Protein AF-A0A353ERY5-F1 (afdb_monomer_lite)

Sequence (64 aa):
MQSNIRRKNFYLNQAKLDRAQKILGVATATEAIDKALDLVAFQKEALQSLRKVKGKGKGHVTSL

Radius of gyration: 19.25 Å; chains: 1; bounding box: 43×36×46 Å

pLDDT: mean 86.62, std 16.34, range [44.16, 98.31]

Secondary structure (DSSP, 8-state):
-------------HHHHHHHHHHHT-SSHHHHHHHHHHHHHHHHHHHHHHHHHHHHTTSS----

Foldseek 3Di:
DDDPDDDDDDDDDVVVQVVLCVVVVHDDSVVSVVVVVVVVVVVVVVVVVVVVVVVVVVPPPDDD

Structure (mmCIF, N/CA/C/O backbone):
data_AF-A0A353ERY5-F1
#
_entry.id   AF-A0A353ERY5-F1
#
loop_
_atom_site.gr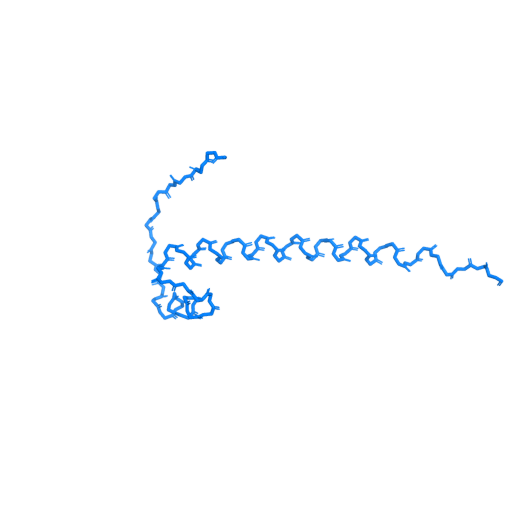oup_PDB
_atom_site.id
_atom_site.type_symbol
_atom_site.label_atom_id
_atom_site.label_alt_id
_atom_site.label_comp_id
_atom_site.label_asym_id
_atom_site.label_entity_id
_atom_site.label_seq_id
_atom_site.pdbx_PDB_ins_code
_atom_site.Cartn_x
_atom_site.Cartn_y
_atom_site.Cartn_z
_atom_site.occupancy
_atom_site.B_iso_or_equiv
_atom_site.auth_seq_id
_atom_site.auth_comp_id
_atom_site.auth_asym_id
_atom_site.auth_atom_id
_atom_site.pdbx_PDB_model_num
ATOM 1 N N . MET A 1 1 ? 18.186 3.654 9.481 1.00 46.62 1 MET A N 1
ATOM 2 C CA . MET A 1 1 ? 17.993 4.802 8.566 1.00 46.62 1 MET A CA 1
ATOM 3 C C . MET A 1 1 ? 17.006 5.745 9.228 1.00 46.62 1 MET A C 1
ATOM 5 O O . MET A 1 1 ? 15.971 5.270 9.671 1.00 46.62 1 MET A O 1
ATOM 9 N N . GLN A 1 2 ? 17.331 7.028 9.390 1.00 51.06 2 GLN A N 1
ATOM 10 C CA . GLN A 1 2 ? 16.374 7.991 9.946 1.00 51.06 2 GLN A CA 1
ATOM 11 C C . GLN A 1 2 ? 15.231 8.185 8.946 1.00 51.06 2 GLN A C 1
ATOM 13 O O .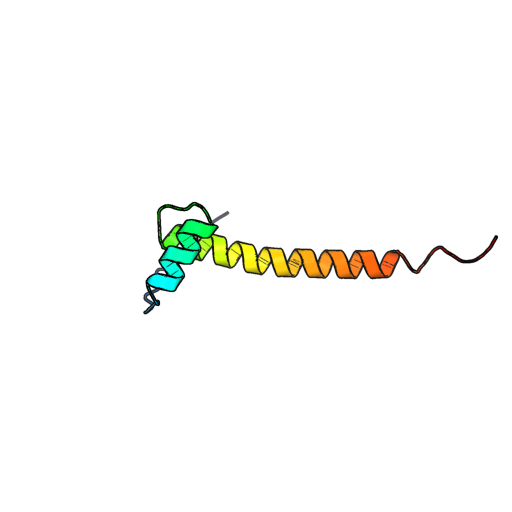 GLN A 1 2 ? 15.461 8.609 7.815 1.00 51.06 2 GLN A O 1
ATOM 18 N N . SER A 1 3 ? 14.010 7.842 9.343 1.00 73.69 3 SER A N 1
ATOM 19 C CA . SER A 1 3 ? 12.816 8.080 8.543 1.00 73.69 3 SER A CA 1
ATOM 20 C C . SER A 1 3 ? 12.455 9.568 8.626 1.00 73.69 3 SER A C 1
ATOM 22 O O . SER A 1 3 ? 12.170 10.104 9.696 1.00 73.69 3 SER A O 1
ATOM 24 N N . ASN A 1 4 ? 12.498 10.276 7.492 1.00 88.50 4 ASN A N 1
ATOM 25 C CA . ASN A 1 4 ? 12.086 11.682 7.404 1.00 88.50 4 ASN A CA 1
ATOM 26 C C . ASN A 1 4 ? 10.552 11.765 7.346 1.00 88.50 4 ASN A C 1
ATOM 28 O O . ASN A 1 4 ? 9.962 12.091 6.315 1.00 88.50 4 ASN A O 1
ATOM 32 N N . ILE A 1 5 ? 9.898 11.396 8.450 1.00 87.31 5 ILE A N 1
ATOM 33 C CA . ILE A 1 5 ? 8.440 11.390 8.555 1.00 87.31 5 ILE A CA 1
ATOM 34 C C . ILE A 1 5 ? 7.965 12.822 8.775 1.00 87.31 5 ILE A C 1
ATOM 36 O O . ILE A 1 5 ? 8.297 13.470 9.766 1.00 87.31 5 ILE A O 1
ATOM 40 N N . ARG A 1 6 ? 7.144 13.318 7.849 1.00 92.31 6 ARG A N 1
ATOM 41 C CA . ARG A 1 6 ? 6.472 14.613 7.969 1.00 92.31 6 ARG A CA 1
ATOM 42 C C . ARG A 1 6 ? 4.975 14.415 7.831 1.00 92.31 6 ARG A C 1
ATOM 44 O O . ARG A 1 6 ? 4.521 13.843 6.843 1.00 92.31 6 ARG A O 1
ATOM 51 N N . ARG A 1 7 ? 4.201 14.944 8.782 1.00 92.19 7 ARG A N 1
ATOM 52 C CA . ARG A 1 7 ? 2.738 14.946 8.684 1.00 92.19 7 ARG A CA 1
ATOM 53 C C . ARG A 1 7 ? 2.305 15.744 7.456 1.00 92.19 7 ARG A C 1
ATOM 55 O O . ARG A 1 7 ? 2.754 16.871 7.240 1.00 92.19 7 ARG A O 1
ATOM 62 N N . LYS A 1 8 ? 1.396 15.167 6.680 1.00 90.62 8 LYS A N 1
ATOM 63 C CA . LYS A 1 8 ? 0.705 15.831 5.579 1.00 90.62 8 LYS A CA 1
ATOM 64 C C . LYS A 1 8 ? -0.799 15.737 5.808 1.00 90.62 8 LYS A C 1
ATOM 66 O O . LYS A 1 8 ? -1.270 14.732 6.329 1.00 90.62 8 LYS A O 1
ATOM 71 N N . ASN A 1 9 ? -1.533 16.778 5.431 1.00 93.38 9 ASN A N 1
ATOM 72 C CA . ASN A 1 9 ? -2.992 16.775 5.442 1.00 93.38 9 ASN A CA 1
ATOM 73 C C . ASN A 1 9 ? -3.464 16.877 3.988 1.00 93.38 9 ASN A C 1
ATOM 75 O O . ASN A 1 9 ? -3.067 17.804 3.284 1.00 93.38 9 ASN A O 1
ATOM 79 N N . PHE A 1 10 ? -4.279 15.922 3.544 1.00 90.19 10 PHE A N 1
ATOM 80 C CA . PHE A 1 10 ? -4.801 15.853 2.181 1.00 90.19 10 PHE A CA 1
ATOM 81 C C . PHE A 1 10 ? -6.275 15.461 2.207 1.00 90.19 10 PHE A C 1
ATOM 83 O O . PHE A 1 10 ? -6.687 14.655 3.041 1.00 90.19 10 PHE A O 1
ATOM 90 N N . TYR A 1 11 ? -7.045 15.971 1.249 1.00 95.25 11 TYR A N 1
ATOM 91 C CA . TYR A 1 11 ? -8.354 15.416 0.931 1.00 95.25 11 TYR A CA 1
ATOM 92 C C . TYR A 1 11 ? -8.163 14.252 -0.039 1.00 95.25 11 TYR A C 1
ATOM 94 O O . TYR A 1 11 ? -7.610 14.422 -1.125 1.00 95.25 11 TYR A O 1
ATOM 102 N N . LEU A 1 12 ? -8.603 13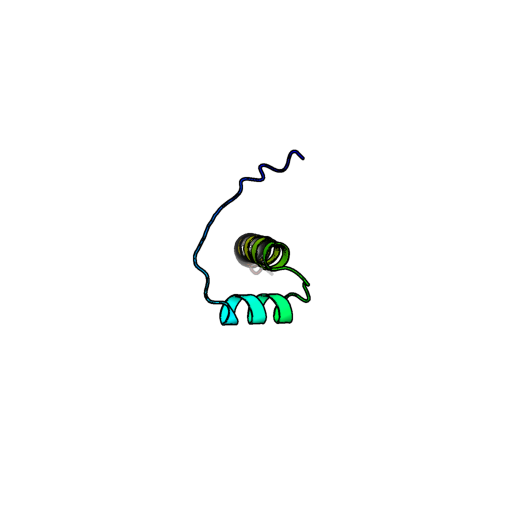.062 0.361 1.00 92.88 12 LEU A N 1
ATOM 103 C CA . LEU A 1 12 ? -8.508 11.848 -0.440 1.00 92.88 12 LEU A CA 1
ATOM 104 C C . LEU A 1 12 ? -9.896 11.249 -0.639 1.00 92.88 12 LEU A C 1
ATOM 106 O O . LEU A 1 12 ? -10.768 11.348 0.219 1.00 92.88 12 LEU A O 1
ATOM 110 N N . ASN A 1 13 ? -10.093 10.607 -1.787 1.00 97.19 13 ASN A N 1
ATOM 111 C CA . ASN A 1 13 ? -11.307 9.846 -2.038 1.00 97.19 13 ASN A CA 1
ATOM 112 C C . ASN A 1 13 ? -11.257 8.540 -1.226 1.00 97.19 13 ASN A C 1
ATOM 114 O O . ASN A 1 13 ? -10.411 7.685 -1.500 1.00 97.19 13 ASN A O 1
ATOM 118 N N . GLN A 1 14 ? -12.179 8.383 -0.273 1.00 97.19 14 GLN A N 1
ATOM 119 C CA . GLN A 1 14 ? -12.231 7.229 0.629 1.00 97.19 14 GLN A CA 1
ATOM 120 C C . GLN A 1 14 ? -12.308 5.892 -0.121 1.00 97.19 14 GLN A C 1
ATOM 122 O O . GLN A 1 14 ? -11.562 4.971 0.189 1.00 97.19 14 GLN A O 1
ATOM 127 N N . ALA A 1 15 ? -13.107 5.802 -1.187 1.00 98.12 15 ALA A N 1
ATOM 128 C CA . ALA A 1 15 ? -13.257 4.558 -1.941 1.00 98.12 15 ALA A CA 1
ATOM 129 C C . ALA A 1 15 ? -11.952 4.119 -2.632 1.00 98.12 15 ALA A C 1
ATOM 131 O O . ALA A 1 15 ? -11.692 2.923 -2.783 1.00 98.12 15 ALA A O 1
ATOM 132 N N . LYS A 1 16 ? -11.100 5.072 -3.045 1.00 97.25 16 LYS A N 1
ATOM 133 C CA . LYS A 1 16 ? -9.763 4.745 -3.574 1.00 97.25 16 LYS A CA 1
ATOM 134 C C . LYS A 1 16 ? -8.861 4.177 -2.481 1.00 97.25 16 LYS A C 1
ATOM 136 O O . LYS A 1 16 ? -8.122 3.232 -2.750 1.00 97.25 16 LYS A O 1
ATOM 141 N N . LEU A 1 17 ? -8.934 4.743 -1.279 1.00 97.31 17 LEU A N 1
ATOM 142 C CA . LEU A 1 17 ? -8.149 4.306 -0.132 1.00 97.31 17 LEU A CA 1
ATOM 143 C C . LEU A 1 17 ? -8.569 2.905 0.327 1.00 97.31 17 LEU A C 1
ATOM 145 O O . LEU A 1 17 ? -7.713 2.033 0.436 1.00 97.31 17 LEU A O 1
ATOM 149 N N . ASP A 1 18 ? -9.871 2.653 0.462 1.00 98.12 18 ASP A N 1
ATOM 150 C CA . ASP A 1 18 ? -10.406 1.338 0.837 1.00 98.12 18 ASP A CA 1
ATOM 151 C C . ASP A 1 18 ? -9.986 0.259 -0.169 1.00 98.12 18 ASP A C 1
ATOM 153 O O . ASP A 1 18 ? -9.615 -0.861 0.192 1.00 98.12 18 ASP A O 1
ATOM 157 N N . ARG A 1 19 ? -10.014 0.597 -1.465 1.00 98.00 19 ARG A N 1
ATOM 158 C CA . ARG A 1 19 ? -9.548 -0.303 -2.522 1.00 98.00 19 ARG A CA 1
ATOM 159 C C . ARG A 1 19 ? -8.053 -0.583 -2.396 1.00 98.00 19 ARG A C 1
ATOM 161 O O . ARG A 1 19 ? -7.656 -1.738 -2.531 1.00 98.00 19 ARG A O 1
ATOM 168 N N . ALA A 1 20 ? -7.239 0.440 -2.139 1.00 97.62 20 ALA A N 1
ATOM 169 C CA . ALA A 1 20 ? -5.807 0.268 -1.922 1.00 97.62 20 ALA A CA 1
ATOM 170 C C . ALA A 1 20 ? -5.536 -0.620 -0.697 1.00 97.62 20 ALA A C 1
ATOM 172 O O . ALA A 1 20 ? -4.766 -1.567 -0.808 1.00 97.62 20 ALA A O 1
ATOM 173 N N . GLN A 1 21 ? -6.231 -0.400 0.423 1.00 98.31 21 GLN A N 1
ATOM 174 C CA . GLN A 1 21 ? -6.113 -1.232 1.625 1.00 98.31 21 GLN A CA 1
ATOM 175 C C . GLN A 1 21 ? -6.434 -2.703 1.350 1.00 98.31 21 GLN A C 1
ATOM 177 O O . GLN A 1 21 ? -5.669 -3.578 1.748 1.00 98.31 21 GLN A O 1
ATOM 182 N N . LYS A 1 22 ? -7.515 -2.981 0.606 1.00 98.19 22 LYS A N 1
ATOM 183 C CA . LYS A 1 22 ? -7.892 -4.350 0.215 1.00 98.19 22 LYS A CA 1
ATOM 184 C C . LYS A 1 22 ? -6.857 -5.010 -0.694 1.00 98.19 22 LYS A C 1
ATOM 186 O O . LYS A 1 22 ? -6.502 -6.158 -0.461 1.00 98.19 22 LYS A O 1
ATOM 191 N N . ILE A 1 23 ? -6.372 -4.298 -1.715 1.00 98.00 23 ILE A N 1
ATOM 192 C CA . ILE A 1 23 ? -5.364 -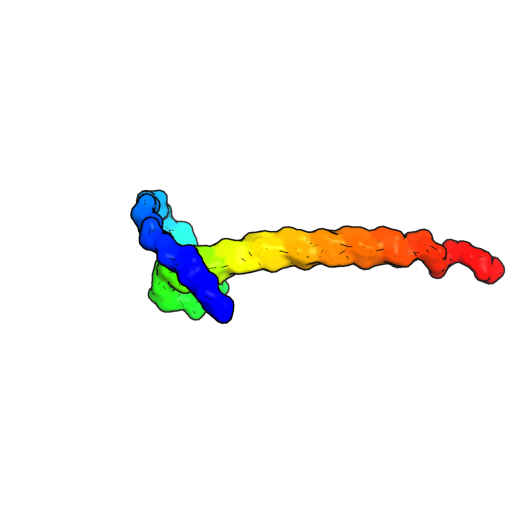4.825 -2.652 1.00 98.00 23 ILE A CA 1
ATOM 193 C C . ILE A 1 23 ? -4.042 -5.108 -1.930 1.00 98.00 23 ILE A C 1
ATOM 195 O O . ILE A 1 23 ? -3.389 -6.108 -2.210 1.00 98.00 23 ILE A O 1
ATOM 199 N N . LEU A 1 24 ? -3.648 -4.227 -1.011 1.00 97.56 24 LEU A N 1
ATOM 200 C CA . LEU A 1 24 ? -2.368 -4.295 -0.307 1.00 97.56 24 LEU A CA 1
ATOM 201 C C . LEU A 1 24 ? -2.422 -5.137 0.978 1.00 97.56 24 LEU A C 1
ATOM 203 O O . LEU A 1 24 ? -1.374 -5.385 1.575 1.00 97.56 24 LEU A O 1
ATOM 207 N N . GLY A 1 25 ? -3.618 -5.551 1.412 1.00 97.94 25 GLY A N 1
ATOM 208 C CA . GLY A 1 25 ? -3.836 -6.326 2.634 1.00 97.94 25 GLY A CA 1
ATOM 209 C C . GLY A 1 25 ? -3.416 -5.585 3.905 1.00 97.94 25 GLY A C 1
ATOM 210 O O . GLY A 1 25 ? -2.794 -6.185 4.777 1.00 97.94 25 GLY A O 1
ATOM 211 N N . VAL A 1 26 ? -3.688 -4.280 3.994 1.00 98.31 26 VAL A N 1
ATOM 212 C CA . VAL A 1 26 ? -3.253 -3.426 5.117 1.00 98.31 26 VAL A CA 1
ATOM 213 C C . VAL A 1 26 ? -4.420 -2.827 5.884 1.00 98.31 26 VAL A C 1
ATOM 215 O O . VAL A 1 26 ? -5.474 -2.530 5.321 1.00 98.31 26 VAL A O 1
ATOM 218 N N . ALA A 1 27 ? -4.208 -2.612 7.180 1.00 96.31 27 ALA A N 1
ATOM 219 C CA . ALA A 1 27 ? -5.257 -2.181 8.096 1.00 96.31 27 ALA A CA 1
ATOM 220 C C . ALA A 1 27 ? -5.452 -0.660 8.114 1.00 96.31 27 ALA A C 1
ATOM 222 O O . ALA A 1 27 ? -6.538 -0.189 8.445 1.00 96.31 27 ALA A O 1
ATOM 223 N N . THR A 1 28 ? -4.432 0.122 7.736 1.00 96.25 28 THR A N 1
ATOM 224 C CA . THR A 1 28 ? -4.453 1.583 7.904 1.00 96.25 28 THR A CA 1
ATOM 225 C C . THR A 1 28 ? -4.245 2.357 6.604 1.00 96.25 28 THR A C 1
ATOM 227 O O . THR A 1 28 ? -3.604 1.897 5.657 1.00 96.25 28 THR A O 1
ATOM 230 N N . ALA A 1 29 ? -4.782 3.580 6.581 1.00 94.81 29 ALA A N 1
ATOM 231 C CA . ALA A 1 29 ? -4.599 4.532 5.492 1.00 94.81 29 ALA A CA 1
ATOM 232 C C . ALA A 1 29 ? -3.119 4.857 5.255 1.00 94.81 29 ALA A C 1
ATOM 234 O O . ALA A 1 29 ? -2.661 4.894 4.115 1.00 94.81 29 ALA A O 1
ATOM 235 N N . THR A 1 30 ? -2.374 5.073 6.342 1.00 95.19 30 THR A N 1
ATOM 236 C CA . THR A 1 30 ? -0.943 5.380 6.300 1.00 95.19 30 THR A CA 1
ATOM 237 C C . THR A 1 30 ? -0.164 4.239 5.661 1.00 95.19 30 THR A C 1
ATOM 239 O O . THR A 1 30 ? 0.581 4.492 4.724 1.00 95.19 30 THR A O 1
ATOM 242 N N . GLU A 1 31 ? -0.387 2.992 6.089 1.00 96.56 31 GLU A N 1
ATOM 243 C CA . GLU A 1 31 ? 0.270 1.824 5.485 1.00 96.56 31 GLU A CA 1
ATOM 244 C C . GLU A 1 31 ? -0.080 1.662 4.005 1.00 96.56 31 GLU A C 1
ATOM 246 O O . GLU A 1 31 ? 0.782 1.310 3.203 1.00 96.56 31 GLU A O 1
ATOM 251 N N . ALA A 1 32 ? -1.336 1.917 3.624 1.00 97.69 32 ALA A N 1
ATOM 252 C CA . ALA A 1 32 ? -1.751 1.825 2.228 1.00 97.69 32 ALA A CA 1
ATOM 253 C C . ALA A 1 32 ? -1.045 2.864 1.356 1.00 97.69 32 ALA A C 1
ATOM 255 O O . ALA A 1 32 ? -0.590 2.534 0.263 1.00 97.69 32 ALA A O 1
ATOM 256 N N . ILE A 1 33 ? -0.945 4.105 1.836 1.00 95.62 33 ILE A N 1
ATOM 257 C CA . ILE A 1 33 ? -0.262 5.185 1.120 1.00 95.62 33 ILE A CA 1
ATOM 258 C C . ILE A 1 33 ? 1.238 4.893 1.032 1.00 95.62 33 ILE A C 1
ATOM 260 O O . ILE A 1 33 ? 1.797 4.996 -0.055 1.00 95.62 33 ILE A O 1
ATOM 264 N N . ASP A 1 34 ? 1.865 4.488 2.134 1.00 95.69 34 ASP A N 1
ATOM 265 C CA . ASP A 1 34 ? 3.298 4.192 2.198 1.00 95.69 34 ASP A CA 1
ATOM 266 C C . ASP A 1 34 ? 3.674 3.058 1.230 1.00 95.69 34 ASP A C 1
ATOM 268 O O . ASP A 1 34 ? 4.447 3.261 0.293 1.00 95.69 34 ASP A O 1
ATOM 272 N N . LYS A 1 35 ? 2.990 1.907 1.323 1.00 96.94 35 LYS A N 1
ATOM 273 C CA . LYS A 1 35 ? 3.214 0.778 0.406 1.00 96.94 35 LYS A CA 1
ATOM 274 C C . LYS A 1 35 ? 2.907 1.117 -1.051 1.00 96.94 35 LYS A C 1
ATOM 276 O O . LYS A 1 35 ? 3.570 0.606 -1.951 1.00 96.94 35 LYS A O 1
ATOM 281 N N . ALA A 1 36 ? 1.891 1.940 -1.318 1.00 96.81 36 ALA A N 1
ATOM 282 C CA . ALA A 1 36 ? 1.586 2.357 -2.684 1.00 96.81 36 ALA A CA 1
ATOM 283 C C . ALA A 1 36 ? 2.717 3.207 -3.283 1.00 96.81 36 ALA A C 1
ATOM 285 O O . ALA A 1 36 ? 3.038 3.040 -4.460 1.00 96.81 36 ALA A O 1
ATOM 286 N N . LEU A 1 37 ? 3.335 4.088 -2.491 1.00 95.44 37 LEU A N 1
ATOM 287 C CA . LEU A 1 37 ? 4.483 4.885 -2.926 1.00 95.44 37 LEU A CA 1
ATOM 288 C C . LEU A 1 37 ? 5.709 4.000 -3.188 1.00 95.44 37 LEU A C 1
ATOM 290 O O . LEU A 1 37 ? 6.336 4.139 -4.242 1.00 95.44 37 LEU A O 1
ATOM 294 N N . ASP A 1 38 ? 5.981 3.038 -2.306 1.00 96.38 38 ASP A N 1
ATOM 295 C CA . ASP A 1 38 ? 7.056 2.057 -2.494 1.00 96.38 38 ASP A CA 1
ATOM 296 C C . ASP A 1 38 ? 6.861 1.229 -3.767 1.00 96.38 38 ASP A C 1
ATOM 298 O O . ASP A 1 38 ? 7.796 1.037 -4.546 1.00 96.38 38 ASP A O 1
ATOM 302 N N . LEU A 1 39 ? 5.631 0.781 -4.039 1.00 96.94 39 LEU A N 1
ATOM 303 C CA . LEU A 1 39 ? 5.312 0.021 -5.249 1.00 96.94 39 LEU A CA 1
ATOM 304 C C . LEU A 1 39 ? 5.555 0.826 -6.529 1.00 96.94 39 LEU A C 1
ATOM 306 O O . LEU A 1 39 ? 6.036 0.267 -7.516 1.00 96.94 39 LEU A O 1
ATOM 310 N N . VAL A 1 40 ? 5.253 2.128 -6.531 1.00 96.50 40 VAL A N 1
ATOM 311 C CA . VAL A 1 40 ? 5.526 3.005 -7.681 1.00 96.50 40 VAL A CA 1
ATOM 312 C C . VAL A 1 40 ? 7.033 3.154 -7.908 1.00 96.50 40 VAL A C 1
ATOM 314 O O . VAL A 1 40 ? 7.490 3.074 -9.054 1.00 96.50 40 VAL A O 1
ATOM 317 N N . ALA A 1 41 ? 7.816 3.327 -6.839 1.00 95.94 41 ALA A N 1
ATOM 318 C CA . ALA A 1 41 ? 9.275 3.381 -6.926 1.00 95.94 41 ALA A CA 1
ATOM 319 C C . ALA A 1 41 ? 9.847 2.0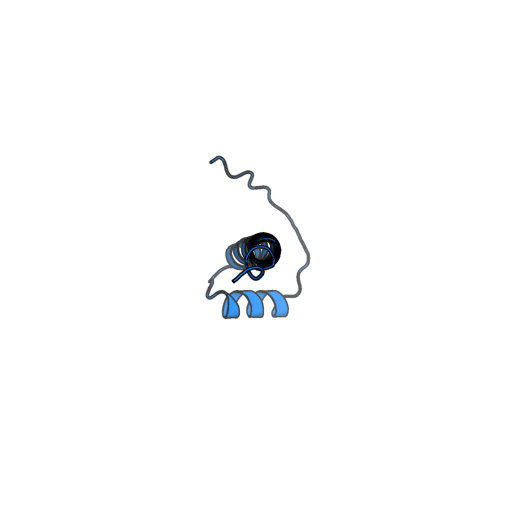56 -7.459 1.00 95.94 41 ALA A C 1
ATOM 321 O O . ALA A 1 41 ? 10.570 2.043 -8.460 1.00 95.94 41 ALA A O 1
ATOM 322 N N . PHE A 1 42 ? 9.423 0.934 -6.878 1.00 95.62 42 PHE A N 1
ATOM 323 C CA . PHE A 1 42 ? 9.828 -0.402 -7.301 1.00 95.62 42 PHE A CA 1
ATOM 324 C C . PHE A 1 42 ? 9.487 -0.677 -8.771 1.00 95.62 42 PHE A C 1
ATOM 326 O O . PHE A 1 42 ? 10.329 -1.161 -9.530 1.00 95.62 42 PHE A O 1
ATOM 333 N N . GLN A 1 43 ? 8.277 -0.323 -9.221 1.00 95.88 43 GLN A N 1
ATOM 334 C CA . GLN A 1 43 ? 7.866 -0.501 -10.616 1.00 95.88 43 GLN A CA 1
ATOM 335 C C . GLN A 1 43 ? 8.823 0.219 -11.575 1.00 95.88 43 GLN A C 1
ATOM 337 O O . GLN A 1 43 ? 9.184 -0.320 -12.628 1.00 95.88 43 GLN A O 1
ATOM 342 N N . LYS A 1 44 ? 9.263 1.432 -11.221 1.00 96.06 44 LYS A N 1
ATOM 343 C CA . LYS A 1 44 ? 10.215 2.196 -12.030 1.00 96.06 44 LYS A CA 1
ATOM 344 C C . LYS A 1 44 ? 11.568 1.492 -12.121 1.00 96.06 44 LYS A C 1
ATOM 346 O O . LYS A 1 44 ? 12.110 1.371 -13.224 1.00 96.06 44 LYS A O 1
ATOM 351 N N . GLU A 1 45 ? 12.094 1.030 -10.994 1.00 95.69 45 GLU A N 1
ATOM 352 C CA . GLU A 1 45 ? 13.384 0.340 -10.910 1.00 95.69 45 GLU A CA 1
ATOM 353 C C . GLU A 1 45 ? 13.372 -0.999 -11.655 1.00 95.69 45 GLU A C 1
ATOM 355 O O . GLU A 1 45 ? 14.294 -1.299 -12.422 1.00 95.69 45 GLU A O 1
ATOM 360 N N . ALA A 1 46 ? 12.293 -1.772 -11.515 1.00 95.12 46 ALA A N 1
ATOM 361 C CA . ALA A 1 46 ? 12.098 -3.030 -12.228 1.00 95.12 46 ALA A CA 1
ATOM 362 C C . ALA A 1 46 ? 12.093 -2.811 -13.749 1.00 95.12 46 ALA A C 1
ATOM 364 O O . ALA A 1 46 ? 12.828 -3.475 -14.484 1.00 95.12 46 ALA A O 1
ATOM 365 N N . LEU A 1 47 ? 11.342 -1.817 -14.241 1.00 94.56 47 LEU A N 1
ATOM 366 C CA . LEU A 1 47 ? 11.310 -1.480 -15.668 1.00 94.56 47 LEU A CA 1
ATOM 367 C C . LEU A 1 47 ? 12.675 -1.021 -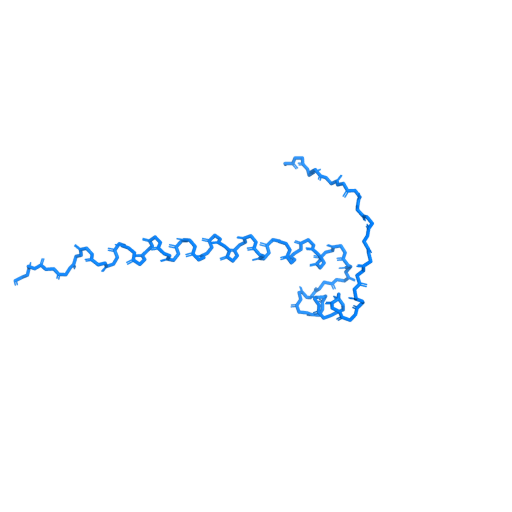16.195 1.00 94.56 47 LEU A C 1
ATOM 369 O O . LEU A 1 47 ? 13.057 -1.372 -17.314 1.00 94.56 47 LEU A O 1
ATOM 373 N N . GLN A 1 48 ? 13.425 -0.241 -15.415 1.00 93.75 48 GLN A N 1
ATOM 374 C CA . GLN A 1 48 ? 14.783 0.158 -15.788 1.00 93.75 48 GLN A CA 1
ATOM 375 C C . GLN A 1 48 ? 15.730 -1.043 -15.855 1.00 93.75 48 GLN A C 1
ATOM 377 O O . GLN A 1 48 ? 16.511 -1.154 -16.802 1.00 93.75 48 GLN A O 1
ATOM 382 N N . SER A 1 49 ? 15.634 -1.957 -14.894 1.00 91.06 49 SER A N 1
ATOM 383 C CA . SER A 1 49 ? 16.439 -3.178 -14.858 1.00 91.06 49 SER A CA 1
ATOM 384 C C . SER A 1 49 ? 16.150 -4.069 -16.068 1.00 91.06 49 SER A C 1
ATOM 386 O O . SER A 1 49 ? 17.076 -4.473 -16.771 1.00 91.06 49 SER A O 1
ATOM 388 N N . LEU A 1 50 ? 14.873 -4.265 -16.412 1.00 90.69 50 LEU A N 1
ATOM 389 C CA . LEU A 1 50 ? 14.469 -5.011 -17.608 1.00 90.69 50 LEU A CA 1
ATOM 390 C C . LEU A 1 50 ? 14.989 -4.373 -18.906 1.00 90.69 50 LEU A C 1
ATOM 392 O O . LEU A 1 50 ? 15.463 -5.078 -19.798 1.00 90.69 50 LEU A O 1
ATOM 396 N N . ARG A 1 51 ? 14.965 -3.038 -19.017 1.00 89.31 51 ARG A N 1
ATOM 397 C CA . ARG A 1 51 ? 15.537 -2.324 -20.176 1.00 89.31 51 ARG A CA 1
ATOM 398 C C . ARG A 1 51 ? 17.043 -2.557 -20.314 1.00 89.31 51 ARG A C 1
ATOM 400 O O . ARG A 1 51 ? 17.516 -2.757 -21.431 1.00 89.31 51 ARG A O 1
ATOM 407 N N . LYS A 1 52 ? 17.784 -2.578 -19.201 1.00 84.75 52 LYS A N 1
ATOM 408 C CA . LYS A 1 52 ? 19.229 -2.868 -19.194 1.00 84.75 52 LYS A CA 1
ATOM 409 C C . LYS A 1 52 ? 19.523 -4.299 -19.655 1.00 84.75 52 LYS A C 1
ATOM 411 O O . LYS A 1 52 ? 20.439 -4.502 -20.448 1.00 84.75 52 LYS A O 1
ATOM 416 N N . VAL A 1 53 ? 18.728 -5.277 -19.215 1.00 84.19 53 VAL A N 1
ATOM 417 C CA . VAL A 1 53 ? 18.885 -6.685 -19.625 1.00 84.19 53 VAL A CA 1
ATOM 418 C C . VAL A 1 53 ? 18.539 -6.876 -21.107 1.00 84.19 53 VAL A C 1
ATOM 420 O O . VAL A 1 53 ? 19.297 -7.517 -21.833 1.00 84.19 53 VAL A O 1
ATOM 423 N N . LYS A 1 54 ? 17.467 -6.241 -21.602 1.00 75.31 54 LYS A N 1
ATOM 424 C CA . LYS A 1 54 ? 17.088 -6.274 -23.028 1.00 75.31 54 LYS A CA 1
ATOM 425 C C . LYS A 1 54 ? 18.182 -5.715 -23.950 1.00 75.31 54 LYS A C 1
ATOM 427 O O . LYS A 1 54 ? 18.312 -6.177 -25.080 1.00 75.31 54 LYS A O 1
ATOM 432 N N . GLY A 1 55 ? 18.977 -4.754 -23.475 1.00 61.16 55 GLY A N 1
ATOM 433 C CA . GLY A 1 55 ? 20.138 -4.232 -24.203 1.00 61.16 55 GLY A CA 1
ATOM 434 C C . GLY A 1 55 ? 21.305 -5.222 -24.315 1.00 61.16 55 GLY A C 1
ATOM 435 O O . GLY A 1 55 ? 22.020 -5.192 -25.310 1.00 61.16 55 GLY A O 1
ATOM 436 N N . LYS A 1 56 ? 21.475 -6.134 -23.345 1.00 60.53 56 LYS A N 1
ATOM 437 C CA . LYS A 1 56 ? 22.561 -7.133 -23.336 1.00 60.53 56 LYS A CA 1
ATOM 438 C C . LYS A 1 56 ? 22.252 -8.398 -24.148 1.00 60.53 56 LYS A C 1
ATOM 440 O O . LYS A 1 56 ? 23.174 -9.023 -24.657 1.00 60.53 56 LYS A O 1
ATOM 445 N N . GLY A 1 57 ? 20.978 -8.754 -24.328 1.00 57.91 57 GLY A N 1
ATOM 446 C CA . GLY A 1 57 ? 20.569 -9.954 -25.079 1.00 57.91 57 GLY A CA 1
ATOM 447 C C . GLY A 1 57 ? 20.742 -9.878 -26.605 1.00 57.91 57 GLY A C 1
ATOM 448 O O . GLY A 1 57 ? 20.620 -10.895 -27.274 1.00 57.91 57 GLY A O 1
ATOM 449 N N . LYS A 1 58 ? 21.036 -8.700 -27.171 1.00 57.41 58 LYS A N 1
ATOM 450 C CA . LYS A 1 58 ? 21.264 -8.520 -28.620 1.00 57.41 58 LYS A CA 1
ATOM 451 C C . LYS A 1 58 ? 22.740 -8.603 -29.043 1.00 57.41 58 LYS A C 1
ATOM 453 O O . LYS A 1 58 ? 23.030 -8.395 -30.213 1.00 57.41 58 LYS A O 1
ATOM 458 N N . GLY A 1 59 ? 23.664 -8.869 -28.114 1.00 55.94 59 GLY A N 1
ATOM 459 C CA . GLY A 1 59 ? 25.108 -8.778 -28.367 1.00 55.94 59 GLY A CA 1
ATOM 460 C C . GLY A 1 59 ? 25.835 -10.076 -28.742 1.00 55.94 59 GLY A C 1
ATOM 461 O O . GLY A 1 59 ? 26.973 -9.985 -29.177 1.00 55.94 59 GLY A O 1
ATOM 462 N N . HIS A 1 60 ? 25.232 -11.263 -28.595 1.00 54.97 60 HIS A N 1
ATOM 463 C CA . HIS A 1 60 ? 25.924 -12.551 -28.809 1.00 54.97 60 HIS A CA 1
ATOM 464 C C . HIS A 1 60 ? 25.083 -13.551 -29.616 1.00 54.97 60 HIS A C 1
ATOM 466 O O . HIS A 1 60 ? 24.777 -14.648 -29.159 1.00 54.97 60 HIS A O 1
ATOM 472 N N . VAL A 1 61 ? 24.693 -13.173 -30.831 1.00 60.09 61 VAL A N 1
ATOM 473 C CA . VAL A 1 61 ? 24.225 -14.140 -31.840 1.00 60.09 61 VAL A CA 1
ATOM 474 C C . VAL A 1 61 ? 24.740 -13.716 -33.210 1.00 60.09 61 VAL A C 1
ATOM 476 O O . VAL A 1 61 ? 23.983 -13.342 -34.095 1.00 60.09 61 VAL A O 1
ATOM 479 N N . THR A 1 62 ? 26.060 -13.689 -33.386 1.00 55.38 62 THR A N 1
ATOM 480 C CA . THR A 1 62 ? 26.679 -13.753 -34.718 1.00 55.38 62 THR A CA 1
ATOM 481 C C . THR A 1 62 ? 28.042 -14.432 -34.610 1.00 55.38 62 THR A C 1
ATOM 483 O O . THR A 1 62 ? 28.815 -14.120 -33.707 1.00 55.38 62 THR A O 1
ATOM 486 N N . SER A 1 63 ? 28.274 -15.325 -35.574 1.00 47.66 63 SER A N 1
ATOM 487 C CA . SER A 1 63 ? 29.478 -16.103 -35.885 1.00 47.66 63 SER A CA 1
ATOM 488 C C . SER A 1 63 ? 29.597 -17.477 -35.221 1.00 47.66 63 SER A C 1
ATOM 490 O O . SER A 1 63 ? 30.355 -17.668 -34.272 1.00 47.66 63 SER A O 1
ATOM 492 N N . LEU A 1 64 ? 28.876 -18.441 -35.803 1.00 44.16 64 LEU A N 1
ATOM 493 C CA . LEU A 1 64 ? 29.425 -19.758 -36.144 1.00 44.16 64 LEU A CA 1
ATOM 494 C C . LEU A 1 64 ? 29.450 -19.871 -37.669 1.00 44.16 64 LEU A C 1
ATOM 496 O O . LEU A 1 64 ? 28.486 -19.355 -38.283 1.00 44.16 64 LEU A O 1
#